Protein AF-A0A0K2YUG1-F1 (afdb_monomer)

Secondary structure (DSSP, 8-state):
-----------TTGGGS--TTHHHHHHHHHHHHH--SHHHHHHHHH--GGG-SSHHHHHHHHHHHHHHHTT---SHHHHHHHHHHTTTTSHHHHHHHHHHHHHHHHS---GGGHHHHHHHHHHHHHHHHHHHHHHHHHHHHHHS-GGGHHHHHHHHHHHHHHHHHHHHHHHHHTT-

Solvent-accessible surface area (backbone atoms only — not comparable to full-atom values): 10010 Å² total; per-residue (Å²): 140,86,88,86,83,83,72,80,81,75,69,84,73,68,85,75,64,76,62,87,58,56,66,48,52,39,38,25,52,16,3,51,37,64,38,73,66,72,62,52,58,60,48,54,74,71,60,56,52,83,42,43,88,49,69,59,57,18,53,51,48,49,55,39,49,52,25,52,76,70,71,43,76,39,32,66,71,47,43,52,51,50,32,48,76,70,62,47,52,54,62,75,71,8,47,53,41,54,46,50,53,50,51,17,68,69,64,69,37,55,38,88,43,35,58,62,33,47,52,52,40,49,52,50,31,52,54,51,50,51,54,53,44,53,53,50,51,54,50,42,73,74,71,53,58,79,91,49,48,65,62,55,51,49,51,51,50,52,54,52,49,54,52,50,53,49,53,53,50,53,60,55,64,78,78,112

pLDDT: mean 88.82, std 17.5, range [34.75, 98.5]

Structure (mmCIF, N/CA/C/O backbone):
data_AF-A0A0K2YUG1-F1
#
_entry.id   AF-A0A0K2YUG1-F1
#
loop_
_atom_site.group_PDB
_atom_site.id
_atom_site.type_symbol
_atom_site.label_atom_id
_atom_site.label_alt_id
_atom_site.label_comp_id
_atom_site.label_asym_id
_atom_site.label_entity_id
_atom_site.label_seq_id
_atom_site.pdbx_PDB_ins_code
_atom_site.Cartn_x
_atom_site.Cartn_y
_atom_site.Cartn_z
_atom_site.occupancy
_atom_site.B_iso_or_equiv
_atom_site.auth_seq_id
_atom_site.auth_comp_id
_atom_site.auth_asym_id
_atom_site.auth_atom_id
_atom_site.pdbx_PDB_model_num
ATOM 1 N N . MET A 1 1 ? 49.286 16.551 -20.977 1.00 36.06 1 MET A N 1
ATOM 2 C CA . MET A 1 1 ? 48.140 17.377 -20.547 1.00 36.06 1 MET A CA 1
ATOM 3 C C . MET A 1 1 ? 46.908 16.491 -20.552 1.00 36.06 1 MET A C 1
ATOM 5 O O . MET A 1 1 ? 46.274 16.328 -21.582 1.00 36.06 1 MET A O 1
ATOM 9 N N . THR A 1 2 ? 46.658 15.820 -19.433 1.00 34.75 2 THR A N 1
ATOM 10 C CA . THR A 1 2 ? 45.513 14.933 -19.209 1.00 34.75 2 THR A CA 1
ATOM 11 C C . THR A 1 2 ? 44.437 15.726 -18.477 1.00 34.75 2 THR A C 1
ATOM 13 O O . THR A 1 2 ? 44.670 16.206 -17.373 1.00 34.75 2 THR A O 1
ATOM 16 N N . ASN A 1 3 ? 43.283 15.897 -19.117 1.00 39.41 3 ASN A N 1
ATOM 17 C CA . ASN A 1 3 ? 42.095 16.506 -18.533 1.00 39.41 3 ASN A CA 1
ATOM 18 C C . ASN A 1 3 ? 41.027 15.414 -18.412 1.00 39.41 3 ASN A C 1
ATOM 20 O O . ASN A 1 3 ? 40.488 14.994 -19.433 1.00 39.41 3 ASN A O 1
ATOM 24 N N . SER A 1 4 ? 40.787 14.908 -17.202 1.00 42.69 4 SER A N 1
ATOM 25 C CA . SER A 1 4 ? 39.558 14.200 -16.802 1.00 42.69 4 SER A CA 1
ATOM 26 C C . SER A 1 4 ? 39.689 13.712 -15.365 1.00 42.69 4 SER A C 1
ATOM 28 O O . SER A 1 4 ? 40.349 12.713 -15.100 1.00 42.69 4 SER A O 1
ATOM 30 N N . ALA A 1 5 ? 39.035 14.420 -14.453 1.00 39.78 5 ALA A N 1
ATOM 31 C CA . ALA A 1 5 ? 38.561 13.877 -13.189 1.00 39.78 5 ALA A CA 1
ATOM 32 C C . ALA A 1 5 ? 37.441 14.799 -12.698 1.00 39.78 5 ALA A C 1
ATOM 34 O O . ALA A 1 5 ? 37.669 15.691 -11.893 1.00 39.78 5 ALA A O 1
ATOM 35 N N . ASN A 1 6 ? 36.238 14.615 -13.239 1.00 43.78 6 ASN A N 1
ATOM 36 C CA . ASN A 1 6 ? 35.025 15.032 -12.545 1.00 43.78 6 ASN A CA 1
ATOM 37 C C . ASN A 1 6 ? 34.264 13.747 -12.219 1.00 43.78 6 ASN A C 1
ATOM 39 O O . ASN A 1 6 ? 33.318 13.364 -12.905 1.00 43.78 6 ASN A O 1
ATOM 43 N N . ALA A 1 7 ? 34.801 13.007 -11.248 1.00 46.12 7 ALA A N 1
ATOM 44 C CA . ALA A 1 7 ? 34.071 11.931 -10.609 1.00 46.12 7 ALA A CA 1
ATOM 45 C C . ALA A 1 7 ? 33.065 12.599 -9.674 1.00 46.12 7 ALA A C 1
ATOM 47 O O . ALA A 1 7 ? 33.435 13.405 -8.827 1.00 46.12 7 ALA A O 1
ATOM 48 N N . HIS A 1 8 ? 31.801 12.309 -9.943 1.00 43.53 8 HIS A N 1
ATOM 49 C CA . HIS A 1 8 ? 30.621 12.740 -9.222 1.00 43.53 8 HIS A CA 1
ATOM 50 C C . HIS A 1 8 ? 30.847 12.603 -7.710 1.00 43.53 8 HIS A C 1
ATOM 52 O O . HIS A 1 8 ? 30.955 11.491 -7.196 1.00 43.53 8 HIS A O 1
ATOM 58 N N . ASP A 1 9 ? 30.973 13.742 -7.034 1.00 40.88 9 ASP A N 1
ATOM 59 C CA . ASP A 1 9 ? 30.997 13.845 -5.580 1.00 40.88 9 ASP A CA 1
ATOM 60 C C . ASP A 1 9 ? 29.592 13.469 -5.090 1.00 40.88 9 ASP A C 1
ATOM 62 O O . ASP A 1 9 ? 28.664 14.279 -5.108 1.00 40.88 9 ASP A O 1
ATOM 66 N N . VAL A 1 10 ? 29.392 12.178 -4.819 1.00 49.09 10 VAL A N 1
ATOM 67 C CA . VAL A 1 10 ? 28.190 11.681 -4.153 1.00 49.09 10 VAL A CA 1
ATOM 68 C C . VAL A 1 10 ? 28.361 12.053 -2.690 1.00 49.09 10 VAL A C 1
ATOM 70 O O . VAL A 1 10 ? 29.113 11.410 -1.961 1.00 49.09 10 VAL A O 1
ATOM 73 N N . ASP A 1 11 ? 27.708 13.144 -2.308 1.00 38.91 11 ASP A N 1
ATOM 74 C CA . ASP A 1 11 ? 27.635 13.623 -0.935 1.00 38.91 11 ASP A CA 1
ATOM 75 C C . ASP A 1 11 ? 27.146 12.490 -0.005 1.00 38.91 11 ASP A C 1
ATOM 77 O O . ASP A 1 11 ? 26.019 12.013 -0.158 1.00 38.91 11 ASP A O 1
ATOM 81 N N . PRO A 1 12 ? 27.963 12.034 0.962 1.00 41.84 12 PRO A N 1
ATOM 82 C CA . PRO A 1 12 ? 27.616 10.932 1.854 1.00 41.84 12 PRO A CA 1
ATOM 83 C C . PRO A 1 12 ? 26.648 11.350 2.975 1.00 41.84 12 PRO A C 1
ATOM 85 O O . PRO A 1 12 ? 26.422 10.577 3.904 1.00 41.84 12 PRO A O 1
ATOM 88 N N . THR A 1 13 ? 26.084 12.563 2.935 1.00 40.94 13 THR A N 1
ATOM 89 C CA . THR A 1 13 ? 25.130 13.042 3.949 1.00 40.94 13 THR A CA 1
ATOM 90 C C . THR A 1 13 ? 23.659 12.755 3.631 1.00 40.94 13 THR A C 1
ATOM 92 O O . THR A 1 13 ? 22.806 13.011 4.476 1.00 40.94 13 THR A O 1
ATOM 95 N N . THR A 1 14 ? 23.335 12.153 2.479 1.00 43.53 14 THR A N 1
ATOM 96 C CA . THR A 1 14 ? 21.932 11.864 2.099 1.00 43.53 14 THR A CA 1
ATOM 97 C C . THR A 1 14 ? 21.298 10.691 2.873 1.00 43.53 14 THR A C 1
ATOM 99 O O . THR A 1 14 ? 20.086 10.516 2.829 1.00 43.53 14 THR A O 1
ATOM 102 N N . ASP A 1 15 ? 22.075 9.919 3.638 1.00 39.09 15 ASP A N 1
ATOM 103 C CA . ASP A 1 15 ? 21.590 8.715 4.339 1.00 39.09 15 ASP A CA 1
ATOM 104 C C . ASP A 1 15 ? 20.970 8.984 5.732 1.00 39.09 15 ASP A C 1
ATOM 106 O O . ASP A 1 15 ? 20.648 8.039 6.456 1.00 39.09 15 ASP A O 1
ATOM 110 N N . LEU A 1 16 ? 20.796 10.251 6.138 1.00 39.81 16 LEU A N 1
ATOM 111 C CA . LEU A 1 16 ? 20.238 10.627 7.452 1.00 39.81 16 LEU A CA 1
ATOM 112 C C . LEU A 1 16 ? 18.871 11.324 7.416 1.00 39.81 16 LEU A C 1
ATOM 114 O O . LEU A 1 16 ? 18.298 11.562 8.480 1.00 39.81 16 LEU A O 1
ATOM 118 N N . ASP A 1 17 ? 18.310 11.567 6.234 1.00 44.38 17 ASP A N 1
ATOM 119 C CA . ASP A 1 17 ? 16.949 12.076 6.095 1.00 44.38 17 ASP A CA 1
ATOM 120 C C . ASP A 1 17 ? 16.051 10.916 5.655 1.00 44.38 17 ASP A C 1
ATOM 122 O O . ASP A 1 17 ? 16.138 10.446 4.521 1.00 44.38 17 ASP A O 1
ATOM 126 N N . GLY A 1 18 ? 15.211 10.406 6.563 1.00 52.09 18 GLY A N 1
ATOM 127 C CA . GLY A 1 18 ? 14.190 9.414 6.210 1.00 52.09 18 GLY A CA 1
ATOM 128 C C . GLY A 1 18 ? 13.394 9.865 4.981 1.00 52.09 18 GLY A C 1
ATOM 129 O O . GLY A 1 18 ? 13.207 11.067 4.768 1.00 52.09 18 GLY A O 1
ATOM 130 N N . ASP A 1 19 ? 12.945 8.915 4.151 1.00 67.25 19 ASP A N 1
ATOM 131 C CA . ASP A 1 19 ? 12.188 9.254 2.942 1.00 67.25 19 ASP A CA 1
ATOM 132 C C . ASP A 1 19 ? 11.014 10.173 3.330 1.00 67.25 19 ASP A C 1
ATOM 134 O O . ASP A 1 19 ? 10.305 9.885 4.301 1.00 67.25 19 ASP A O 1
ATOM 138 N N . PRO A 1 20 ? 10.777 11.285 2.608 1.00 67.25 20 PRO A N 1
ATOM 139 C CA . PRO A 1 20 ? 9.745 12.255 2.972 1.00 67.25 20 PRO A CA 1
ATOM 140 C C . PRO A 1 20 ? 8.323 11.659 3.007 1.00 67.25 20 PRO A C 1
ATOM 142 O O . PRO A 1 20 ? 7.392 12.338 3.448 1.00 67.25 20 PRO A O 1
ATOM 145 N N . SER A 1 21 ? 8.131 10.414 2.549 1.00 73.75 21 SER A N 1
ATOM 146 C CA . SER A 1 21 ? 6.893 9.647 2.695 1.00 73.75 21 SER A CA 1
ATOM 147 C C . SER A 1 21 ? 6.705 8.960 4.053 1.00 73.75 21 SER A C 1
ATOM 149 O O . SER A 1 21 ? 5.572 8.739 4.477 1.00 73.75 21 SER A O 1
ATOM 151 N N . GLU A 1 22 ? 7.766 8.667 4.800 1.00 76.81 22 GLU A N 1
ATOM 152 C CA . GLU A 1 22 ? 7.651 7.953 6.077 1.00 76.81 22 GLU A CA 1
ATOM 153 C C . GLU A 1 22 ? 6.785 8.703 7.113 1.00 76.81 22 GLU A C 1
ATOM 155 O O . GLU A 1 22 ? 5.933 8.072 7.752 1.00 76.81 22 GLU A O 1
ATOM 160 N N . PRO A 1 23 ? 6.863 10.048 7.230 1.00 88.62 23 PRO A N 1
ATOM 161 C CA . PRO A 1 23 ? 5.934 10.797 8.066 1.00 88.62 23 PRO A CA 1
ATOM 162 C C . PRO A 1 23 ? 4.467 10.628 7.648 1.00 88.62 23 PRO A C 1
ATOM 164 O O . PRO A 1 23 ? 3.610 10.517 8.522 1.00 88.62 23 PRO A O 1
ATOM 167 N N . ILE A 1 24 ? 4.145 10.585 6.345 1.00 95.00 24 ILE A N 1
ATOM 168 C CA . ILE A 1 24 ? 2.744 10.452 5.908 1.00 95.00 24 ILE A CA 1
ATOM 169 C C . ILE A 1 24 ? 2.200 9.047 6.166 1.00 95.00 24 ILE A C 1
ATOM 171 O O . ILE A 1 24 ? 1.040 8.914 6.543 1.00 95.00 24 ILE A O 1
ATOM 175 N N . GLU A 1 25 ? 3.027 8.009 6.031 1.00 97.19 25 GLU A N 1
ATOM 176 C CA . GLU A 1 25 ? 2.630 6.628 6.320 1.00 97.19 25 GLU A CA 1
ATOM 177 C C . GLU A 1 25 ? 2.238 6.455 7.778 1.00 97.19 25 GLU A C 1
ATOM 179 O O . GLU A 1 25 ? 1.187 5.891 8.080 1.00 97.19 25 GLU A O 1
ATOM 184 N N . ILE A 1 26 ? 3.059 6.986 8.684 1.00 97.56 26 ILE A N 1
ATOM 185 C CA . ILE A 1 26 ? 2.778 6.940 10.115 1.00 97.56 26 ILE A CA 1
ATOM 186 C C . ILE A 1 26 ? 1.517 7.739 10.446 1.00 97.56 26 ILE A C 1
ATOM 188 O O . ILE A 1 26 ? 0.696 7.253 11.222 1.00 97.56 26 ILE A O 1
ATOM 192 N N . GLN A 1 27 ? 1.311 8.917 9.844 1.00 97.75 27 GLN A N 1
ATOM 193 C CA . GLN A 1 27 ? 0.088 9.692 10.078 1.00 97.75 27 GLN A CA 1
ATOM 194 C C . GLN A 1 27 ? -1.160 9.001 9.514 1.00 97.75 27 GLN A C 1
ATOM 196 O O . GLN A 1 27 ? -2.206 8.982 10.164 1.00 97.75 27 GLN A O 1
ATOM 201 N N . PHE A 1 28 ? -1.052 8.352 8.354 1.00 98.12 28 PHE A N 1
ATOM 202 C CA . PHE A 1 28 ? -2.127 7.539 7.798 1.00 98.12 28 PHE A CA 1
ATOM 203 C C . PHE A 1 28 ? -2.469 6.359 8.716 1.00 98.12 28 PHE A C 1
ATOM 205 O O . PHE A 1 28 ? -3.623 6.213 9.121 1.00 98.12 28 PHE A O 1
ATOM 212 N N . LEU A 1 29 ? -1.470 5.566 9.114 1.00 98.25 29 LEU A N 1
ATOM 213 C CA . LEU A 1 29 ? -1.642 4.444 10.041 1.00 98.25 29 LEU A CA 1
ATOM 214 C C . LEU A 1 29 ? -2.228 4.905 11.377 1.00 98.25 29 LEU A C 1
ATOM 216 O O . LEU A 1 29 ? -3.151 4.278 11.887 1.00 98.25 29 LEU A O 1
ATOM 220 N N . SER A 1 30 ? -1.741 6.023 11.913 1.00 98.31 30 SER A N 1
ATOM 221 C CA . SER A 1 30 ? -2.263 6.630 13.134 1.00 98.31 30 SER A CA 1
ATOM 222 C C . SER A 1 30 ? -3.742 6.982 12.984 1.00 98.31 30 SER A C 1
ATOM 224 O O . SER A 1 30 ? -4.554 6.517 13.781 1.00 98.31 30 SER A O 1
ATOM 226 N N . SER A 1 31 ? -4.123 7.692 11.915 1.00 97.94 31 SER A N 1
ATOM 227 C CA . SER A 1 31 ? -5.526 8.050 11.671 1.00 97.94 31 SER A CA 1
ATOM 228 C C . SER A 1 31 ? -6.417 6.810 11.545 1.00 97.94 31 SER A C 1
ATOM 230 O O . SER A 1 31 ? -7.499 6.781 12.127 1.00 97.94 31 SER A O 1
ATOM 232 N N . LEU A 1 32 ? -5.941 5.747 10.882 1.00 97.31 32 LEU A N 1
ATOM 233 C CA . LEU A 1 32 ? -6.672 4.489 10.717 1.00 97.31 32 LEU A CA 1
ATOM 234 C C . LEU A 1 32 ? -6.986 3.794 12.044 1.00 97.31 32 LEU A C 1
ATOM 236 O O . LEU A 1 32 ? -8.081 3.262 12.194 1.00 97.31 32 LEU A O 1
ATOM 240 N N . LEU A 1 33 ? -6.065 3.797 13.013 1.00 98.00 33 LEU A N 1
ATOM 241 C CA . LEU A 1 33 ? -6.285 3.132 14.308 1.00 98.00 33 LEU A CA 1
ATOM 242 C C . LEU A 1 33 ? -7.502 3.711 15.055 1.00 98.00 33 LEU A C 1
ATOM 244 O O . LEU A 1 33 ? -8.202 2.996 15.788 1.00 98.00 33 LEU A O 1
ATOM 248 N N . PHE A 1 34 ? -7.781 4.999 14.849 1.00 96.50 34 PHE A N 1
ATOM 249 C CA . PHE A 1 34 ? -8.821 5.735 15.565 1.00 96.50 34 PHE A CA 1
ATOM 250 C C . PHE A 1 34 ? -10.068 6.017 14.722 1.00 96.50 34 PHE A C 1
ATOM 252 O O . PHE A 1 34 ? -11.160 6.098 15.284 1.00 96.50 34 PHE A O 1
ATOM 259 N N . ALA A 1 35 ? -9.941 6.094 13.396 1.00 96.00 35 ALA A N 1
ATOM 260 C CA . ALA A 1 35 ? -11.044 6.375 12.486 1.00 96.00 35 ALA A CA 1
ATOM 261 C C . ALA A 1 35 ? -12.151 5.319 12.555 1.00 96.00 35 ALA A C 1
ATOM 263 O O . ALA A 1 35 ? -11.922 4.129 12.787 1.00 96.00 35 ALA A O 1
ATOM 264 N N . ARG A 1 36 ? -13.397 5.755 12.355 1.00 93.06 36 ARG A N 1
ATOM 265 C CA . ARG A 1 36 ? -14.587 4.895 12.390 1.00 93.06 36 ARG A CA 1
ATOM 266 C C . ARG A 1 36 ? -15.535 5.245 11.249 1.00 93.06 36 ARG A C 1
ATOM 268 O O . ARG A 1 36 ? -15.502 6.337 10.692 1.00 93.06 36 ARG A O 1
ATOM 275 N N . GLY A 1 37 ? -16.430 4.311 10.941 1.00 91.06 37 GLY A N 1
ATOM 276 C CA . GLY A 1 37 ? -17.478 4.506 9.944 1.00 91.06 37 GLY A CA 1
ATOM 277 C C . GLY A 1 37 ? -17.089 4.062 8.529 1.00 91.06 37 GLY A C 1
ATOM 278 O O . GLY A 1 37 ? -16.020 3.491 8.313 1.00 91.06 37 GLY A O 1
ATOM 279 N N . PRO A 1 38 ? -17.986 4.279 7.550 1.00 89.62 38 PRO A N 1
ATOM 280 C CA . PRO A 1 38 ? -17.844 3.739 6.197 1.00 89.62 38 PRO A CA 1
ATOM 281 C C . PRO A 1 38 ? -16.666 4.339 5.423 1.00 89.62 38 PRO A C 1
ATOM 283 O O . PRO A 1 38 ? -16.153 3.682 4.521 1.00 89.62 38 PRO A O 1
ATOM 286 N N . VAL A 1 39 ? -16.230 5.546 5.796 1.00 90.06 39 VAL A N 1
ATOM 287 C CA . VAL A 1 39 ? -15.063 6.221 5.218 1.00 90.06 39 VAL A CA 1
ATOM 288 C C . VAL A 1 39 ? -13.809 5.356 5.291 1.00 90.06 39 VAL A C 1
ATOM 290 O O . VAL A 1 39 ? -13.168 5.147 4.271 1.00 90.06 39 VAL A O 1
ATOM 293 N N . VAL A 1 40 ? -13.537 4.740 6.445 1.00 94.50 40 VAL A N 1
ATOM 294 C CA . VAL A 1 40 ? -12.343 3.910 6.662 1.00 94.50 40 VAL A CA 1
ATOM 295 C C . VAL A 1 40 ? -12.248 2.801 5.625 1.00 94.50 40 VAL A C 1
ATOM 297 O O . VAL A 1 40 ? -11.219 2.641 4.975 1.00 94.50 40 VAL A O 1
ATOM 300 N N . ARG A 1 41 ? -13.343 2.054 5.441 1.00 94.06 41 ARG A N 1
ATOM 301 C CA . ARG A 1 41 ? -13.383 0.947 4.487 1.00 94.06 41 ARG A CA 1
ATOM 302 C C . ARG A 1 41 ? -13.185 1.444 3.054 1.00 94.06 41 ARG A C 1
ATOM 304 O O . ARG A 1 41 ? -12.365 0.877 2.345 1.00 94.06 41 ARG A O 1
ATOM 311 N N . ARG A 1 42 ? -13.877 2.518 2.659 1.00 91.62 42 ARG A N 1
ATOM 312 C CA . ARG A 1 42 ? -13.728 3.102 1.315 1.00 91.62 42 ARG A CA 1
ATOM 313 C C . ARG A 1 42 ? -12.298 3.558 1.048 1.00 91.62 42 ARG A C 1
ATOM 315 O O . ARG A 1 42 ? -11.774 3.282 -0.022 1.00 91.62 42 ARG A O 1
ATOM 322 N N . THR A 1 43 ? -11.650 4.209 2.016 1.00 94.12 43 THR A N 1
ATOM 323 C CA . THR A 1 43 ? -10.255 4.633 1.873 1.00 94.12 43 THR A CA 1
ATOM 324 C C . THR A 1 43 ? -9.346 3.418 1.688 1.00 94.12 43 THR A C 1
ATOM 326 O O . THR A 1 43 ? -8.636 3.348 0.692 1.00 94.12 43 THR A O 1
ATOM 329 N N . VAL A 1 44 ? -9.387 2.423 2.584 1.00 95.38 44 VAL A N 1
ATOM 330 C CA . VAL A 1 44 ? -8.449 1.284 2.511 1.00 95.38 44 VAL A CA 1
ATOM 331 C C . VAL A 1 44 ? -8.678 0.358 1.312 1.00 95.38 44 VAL A C 1
ATOM 333 O O . VAL A 1 44 ? -7.740 -0.322 0.909 1.00 95.38 44 VAL A O 1
ATOM 336 N N . GLU A 1 45 ? -9.878 0.332 0.722 1.00 93.81 45 GLU A N 1
ATOM 337 C CA . GLU A 1 45 ? -10.186 -0.446 -0.492 1.00 93.81 45 GLU A CA 1
ATOM 338 C C . GLU A 1 45 ? -9.377 0.007 -1.719 1.00 93.81 45 GLU A C 1
ATOM 340 O O . GLU A 1 45 ? -9.163 -0.777 -2.645 1.00 93.81 45 GLU A O 1
ATOM 345 N N . HIS A 1 46 ? -8.898 1.251 -1.727 1.00 93.12 46 HIS A N 1
ATOM 346 C CA . HIS A 1 46 ? -8.094 1.799 -2.817 1.00 93.12 46 HIS A CA 1
ATOM 347 C C . HIS A 1 46 ? -6.580 1.658 -2.612 1.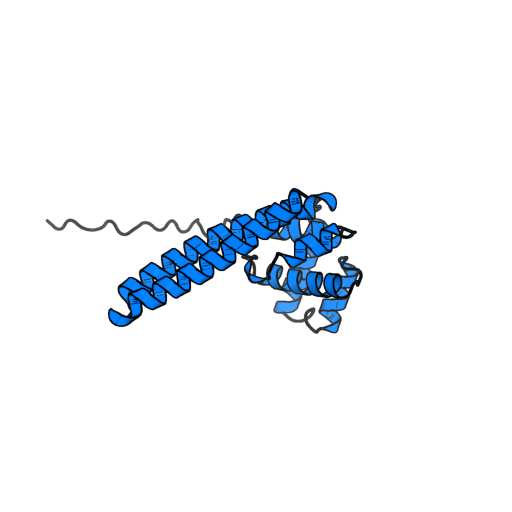00 93.12 46 HIS A C 1
ATOM 349 O O . HIS A 1 46 ? -5.835 1.800 -3.585 1.00 93.12 46 HIS A O 1
ATOM 355 N N . LEU A 1 47 ? -6.127 1.387 -1.383 1.00 95.12 47 LEU A N 1
ATOM 356 C CA . LEU A 1 47 ? -4.709 1.277 -1.048 1.00 95.12 47 LEU A CA 1
ATOM 357 C C . LEU A 1 47 ? -4.226 -0.175 -1.039 1.00 95.12 47 LEU A C 1
ATOM 359 O O . LEU A 1 47 ? -4.903 -1.098 -0.574 1.00 95.12 47 LEU A O 1
ATOM 363 N N . VAL A 1 48 ? -2.995 -0.364 -1.504 1.00 95.31 48 VAL A N 1
ATOM 364 C CA . VAL A 1 48 ? -2.283 -1.645 -1.453 1.00 95.31 48 VAL A CA 1
ATOM 365 C C . VAL A 1 48 ? -0.997 -1.509 -0.631 1.00 95.31 48 VAL A C 1
ATOM 367 O O . VAL A 1 48 ? -0.485 -0.400 -0.484 1.00 95.31 48 VAL A O 1
ATOM 370 N N . PRO A 1 49 ? -0.444 -2.604 -0.081 1.00 96.81 49 PRO A N 1
ATOM 371 C CA . PRO A 1 49 ? 0.783 -2.541 0.713 1.00 96.81 49 PRO A CA 1
ATOM 372 C C . PRO A 1 49 ? 1.967 -1.926 -0.048 1.00 96.81 49 PRO A C 1
ATOM 374 O O . PRO A 1 49 ? 2.785 -1.242 0.553 1.00 96.81 49 PRO A O 1
ATOM 377 N N . GLU A 1 50 ? 2.028 -2.092 -1.369 1.00 94.94 50 GLU A N 1
ATOM 378 C CA . GLU A 1 50 ? 3.062 -1.520 -2.241 1.00 94.94 50 GLU A CA 1
ATOM 379 C C . GLU A 1 50 ? 3.005 0.019 -2.338 1.00 94.94 50 GLU A C 1
ATOM 381 O O . GLU A 1 50 ? 3.935 0.649 -2.848 1.00 94.94 50 GLU A O 1
ATOM 386 N N . ASP A 1 51 ? 1.933 0.645 -1.839 1.00 95.50 51 ASP A N 1
ATOM 387 C CA . ASP A 1 51 ? 1.840 2.103 -1.732 1.00 95.50 51 ASP A CA 1
ATOM 388 C C . ASP A 1 51 ? 2.698 2.661 -0.590 1.00 95.50 51 ASP A C 1
ATOM 390 O O . ASP A 1 51 ? 3.008 3.856 -0.582 1.00 95.50 51 ASP A O 1
ATOM 394 N N . PHE A 1 52 ? 3.150 1.807 0.326 1.00 96.81 52 PHE A N 1
ATOM 395 C CA . PHE A 1 52 ? 4.096 2.157 1.377 1.00 96.81 52 PHE A CA 1
ATOM 396 C C . PHE A 1 52 ? 5.535 1.981 0.874 1.00 96.81 52 PHE A C 1
ATOM 398 O O . PHE A 1 52 ? 5.891 0.986 0.246 1.00 96.81 52 PHE A O 1
ATOM 405 N N . TYR A 1 53 ? 6.370 2.969 1.154 1.00 94.38 53 TYR A N 1
ATOM 406 C CA . TYR A 1 53 ? 7.817 2.920 1.069 1.00 94.38 53 TYR A CA 1
ATOM 407 C C . TYR A 1 53 ? 8.414 2.028 2.165 1.00 94.38 53 TYR A C 1
ATOM 409 O O . TYR A 1 53 ? 9.277 1.203 1.865 1.00 94.38 53 TYR A O 1
ATOM 417 N N . SER A 1 54 ? 7.948 2.139 3.418 1.00 95.19 54 SER A N 1
ATOM 418 C CA . SER A 1 54 ? 8.447 1.297 4.514 1.00 95.19 54 SER A CA 1
ATOM 419 C C . SER A 1 54 ? 7.789 -0.089 4.500 1.00 95.19 54 SER A C 1
ATOM 421 O O . SER A 1 54 ? 6.574 -0.196 4.705 1.00 95.19 54 SER A O 1
ATOM 423 N N . PRO A 1 55 ? 8.561 -1.189 4.364 1.00 95.19 55 PRO A N 1
ATOM 424 C CA . PRO A 1 55 ? 7.999 -2.542 4.388 1.00 95.19 55 PRO A CA 1
ATOM 425 C C . PRO A 1 55 ? 7.314 -2.889 5.716 1.00 95.19 55 PRO A C 1
ATOM 427 O O . PRO A 1 55 ? 6.352 -3.652 5.742 1.00 95.19 55 PRO A O 1
ATOM 430 N N . VAL A 1 56 ? 7.793 -2.318 6.827 1.00 96.31 56 VAL A N 1
ATOM 431 C CA . VAL A 1 56 ? 7.200 -2.538 8.156 1.00 96.31 56 VAL A CA 1
ATOM 432 C C . VAL A 1 56 ? 5.834 -1.853 8.246 1.00 96.31 56 VAL A C 1
ATOM 434 O O . VAL A 1 56 ? 4.882 -2.451 8.748 1.00 96.31 56 VAL A O 1
ATOM 437 N N . ASN A 1 57 ? 5.704 -0.639 7.702 1.00 97.25 57 ASN A N 1
ATOM 438 C CA . ASN A 1 57 ? 4.425 0.070 7.647 1.00 97.25 57 ASN A CA 1
ATOM 439 C C . ASN A 1 57 ? 3.444 -0.614 6.683 1.00 97.25 57 ASN A C 1
ATOM 441 O O . ASN A 1 57 ? 2.265 -0.733 7.009 1.00 97.25 57 ASN A O 1
ATOM 445 N N . ALA A 1 58 ? 3.930 -1.138 5.551 1.00 97.88 58 ALA A N 1
ATOM 446 C CA . ALA A 1 58 ? 3.140 -1.931 4.606 1.00 97.88 58 ALA A CA 1
ATOM 447 C C . ALA A 1 58 ? 2.528 -3.182 5.264 1.00 97.88 58 ALA A C 1
ATOM 449 O O . ALA A 1 58 ? 1.349 -3.510 5.081 1.00 97.88 58 ALA A O 1
ATOM 450 N N . GLU A 1 59 ? 3.328 -3.894 6.058 1.00 97.62 59 GLU A N 1
ATOM 451 C CA . GLU A 1 59 ? 2.872 -5.081 6.774 1.00 97.62 59 GLU A CA 1
ATOM 452 C C . GLU A 1 59 ? 1.894 -4.721 7.902 1.00 97.62 59 GLU A C 1
ATOM 454 O O . GLU A 1 59 ? 0.862 -5.382 8.049 1.00 97.62 59 GLU A O 1
ATOM 459 N N . LEU A 1 60 ? 2.148 -3.639 8.641 1.00 98.12 60 LEU A N 1
ATOM 460 C CA . LEU A 1 60 ? 1.212 -3.129 9.642 1.00 98.12 60 LEU A CA 1
ATOM 461 C C . LEU A 1 60 ? -0.132 -2.722 9.012 1.00 98.12 60 LEU A C 1
ATOM 463 O O . LEU A 1 60 ? -1.191 -3.117 9.507 1.00 98.12 60 LEU A O 1
ATOM 467 N N . PHE A 1 61 ? -0.099 -2.003 7.886 1.00 98.50 61 PHE A N 1
ATOM 468 C CA . PHE A 1 61 ? -1.285 -1.657 7.104 1.00 98.50 61 PHE A CA 1
ATOM 469 C C . PHE A 1 61 ? -2.072 -2.898 6.686 1.00 98.50 61 PHE A C 1
ATOM 471 O O . PHE A 1 61 ? -3.293 -2.915 6.814 1.00 98.50 61 PHE A O 1
ATOM 478 N N . THR A 1 62 ? -1.385 -3.950 6.237 1.00 98.25 62 THR A N 1
ATOM 479 C CA . THR A 1 62 ? -2.030 -5.206 5.829 1.00 98.25 62 THR A CA 1
ATOM 480 C C . THR A 1 62 ? -2.863 -5.794 6.968 1.00 98.25 62 THR A C 1
ATOM 482 O O . THR A 1 62 ? -4.027 -6.128 6.763 1.00 98.25 62 THR A O 1
ATOM 485 N N . VAL A 1 63 ? -2.319 -5.843 8.188 1.00 98.06 63 VAL A N 1
ATOM 486 C CA . VAL A 1 63 ? -3.048 -6.361 9.360 1.00 98.06 63 VAL A CA 1
ATOM 487 C C . VAL A 1 63 ? -4.254 -5.486 9.710 1.00 98.06 63 VAL A C 1
ATOM 489 O O . VAL A 1 63 ? -5.336 -6.011 9.978 1.00 98.06 63 VAL A O 1
ATOM 492 N N . ILE A 1 64 ? -4.095 -4.159 9.683 1.00 98.06 64 ILE A N 1
ATOM 493 C CA . ILE A 1 64 ? -5.191 -3.211 9.941 1.00 98.06 64 ILE A CA 1
ATOM 494 C C . ILE A 1 64 ? -6.301 -3.375 8.893 1.00 98.06 64 ILE A C 1
ATOM 496 O O . ILE A 1 64 ? -7.479 -3.477 9.243 1.00 98.06 64 ILE A O 1
ATOM 500 N N . ARG A 1 65 ? -5.933 -3.455 7.612 1.00 97.75 65 ARG A N 1
ATOM 501 C CA . ARG A 1 65 ? -6.859 -3.647 6.491 1.00 97.75 65 ARG A CA 1
ATOM 502 C C . ARG A 1 65 ? -7.634 -4.955 6.617 1.00 97.75 65 ARG A C 1
ATOM 504 O O . ARG A 1 65 ? -8.843 -4.952 6.401 1.00 97.75 65 ARG A O 1
ATOM 511 N N . ASP A 1 66 ? -6.979 -6.046 7.003 1.00 97.00 66 ASP A N 1
ATOM 512 C CA . ASP A 1 66 ? -7.637 -7.344 7.182 1.00 97.00 66 ASP A CA 1
ATOM 513 C C . ASP A 1 66 ? -8.674 -7.302 8.320 1.00 97.00 66 ASP A C 1
ATOM 515 O O . ASP A 1 66 ? -9.767 -7.858 8.189 1.00 97.00 66 ASP A O 1
ATOM 519 N N . LEU A 1 67 ? -8.382 -6.586 9.416 1.00 97.62 67 LEU A N 1
ATOM 520 C CA . LEU A 1 67 ? -9.351 -6.354 10.494 1.00 97.62 67 LEU A CA 1
ATOM 521 C C . LEU A 1 67 ? -10.553 -5.532 10.011 1.00 97.62 67 LEU A C 1
ATOM 523 O O . LEU A 1 67 ? -11.695 -5.905 10.291 1.00 97.62 67 LEU A O 1
ATOM 527 N N . ILE A 1 68 ? -10.313 -4.459 9.249 1.00 96.88 68 ILE A N 1
ATOM 528 C CA . ILE A 1 68 ? -11.370 -3.622 8.658 1.00 96.88 68 ILE A CA 1
ATOM 529 C C . ILE A 1 68 ? -12.251 -4.446 7.709 1.00 96.88 68 ILE A C 1
ATOM 531 O O . ILE A 1 68 ? -13.479 -4.377 7.797 1.00 96.88 68 ILE A O 1
ATOM 535 N N . ALA A 1 69 ? -11.646 -5.256 6.836 1.00 95.44 69 ALA A N 1
ATOM 536 C CA . ALA A 1 69 ? -12.359 -6.123 5.900 1.00 95.44 69 ALA A CA 1
ATOM 537 C C . ALA A 1 69 ? -13.222 -7.169 6.626 1.00 95.44 69 ALA A C 1
ATOM 539 O O . ALA A 1 69 ? -14.342 -7.452 6.204 1.00 95.44 69 ALA A O 1
ATOM 540 N N . ALA A 1 70 ? -12.739 -7.690 7.757 1.00 95.62 70 ALA A N 1
ATOM 541 C CA . ALA A 1 70 ? -13.485 -8.604 8.617 1.00 95.62 70 ALA A CA 1
ATOM 542 C C . ALA A 1 70 ? -14.577 -7.918 9.464 1.00 95.62 70 ALA A C 1
ATOM 544 O O . ALA A 1 70 ? -15.283 -8.597 10.208 1.00 95.62 70 ALA A O 1
ATOM 545 N N . GLY A 1 71 ? -14.701 -6.586 9.416 1.00 95.12 71 GLY A N 1
ATOM 546 C CA . GLY A 1 71 ? -15.599 -5.828 10.293 1.00 95.12 71 GLY A CA 1
ATOM 547 C C . GLY A 1 71 ? -15.192 -5.867 11.772 1.00 95.12 71 GLY A C 1
ATOM 548 O O . GLY A 1 71 ? -16.014 -5.585 12.643 1.00 95.12 71 GLY A O 1
ATOM 549 N N . SER A 1 72 ? -13.943 -6.233 12.065 1.00 95.75 72 SER A N 1
ATOM 550 C CA . SER A 1 72 ? -13.400 -6.267 13.423 1.00 95.75 72 SER A CA 1
ATOM 551 C C . SER A 1 72 ? -12.967 -4.866 13.876 1.00 95.75 72 SER A C 1
ATOM 553 O O . SER A 1 72 ? -12.621 -4.019 13.043 1.00 95.75 72 SER A O 1
ATOM 555 N N . PRO A 1 73 ? -12.925 -4.589 15.193 1.00 96.62 73 PRO A N 1
ATOM 556 C CA . PRO A 1 73 ? -12.244 -3.398 15.677 1.00 96.62 73 PRO A CA 1
ATOM 557 C C . PRO A 1 73 ? -10.756 -3.462 15.296 1.00 96.62 73 PRO A C 1
ATOM 559 O O . PRO A 1 73 ? -10.138 -4.525 15.310 1.00 96.62 73 PRO A O 1
ATOM 562 N N . HIS A 1 74 ? -10.208 -2.313 14.916 1.00 97.12 74 HIS A N 1
ATOM 563 C CA . HIS A 1 74 ? -8.871 -2.148 14.332 1.00 97.12 74 HIS A CA 1
ATOM 564 C C . HIS A 1 74 ? -8.072 -1.069 15.079 1.00 97.12 74 HIS A C 1
ATOM 566 O O . HIS A 1 74 ? -7.181 -0.437 14.522 1.00 97.12 74 HIS A O 1
ATOM 572 N N . ASP A 1 75 ? -8.407 -0.851 16.353 1.00 97.69 75 ASP A N 1
ATOM 573 C CA . ASP A 1 75 ? -7.586 -0.061 17.268 1.00 97.69 75 ASP A CA 1
ATOM 574 C C . ASP A 1 75 ? -6.283 -0.784 17.638 1.00 97.69 75 ASP A C 1
ATOM 576 O O . ASP A 1 75 ? -6.103 -1.977 17.387 1.00 97.69 75 ASP A O 1
ATOM 580 N N . SER A 1 76 ? -5.358 -0.043 18.251 1.00 97.56 76 SER A N 1
ATOM 581 C CA . SER A 1 76 ? -4.021 -0.540 18.586 1.00 97.56 76 SER A CA 1
ATOM 582 C C . SER A 1 76 ? -4.026 -1.851 19.399 1.00 97.56 76 SER A C 1
ATOM 584 O O . SER A 1 76 ? -3.347 -2.797 18.985 1.00 97.56 76 SER A O 1
ATOM 586 N N . PRO A 1 77 ? -4.839 -2.006 20.470 1.00 98.06 77 PRO A N 1
ATOM 587 C CA . PRO A 1 77 ? -4.969 -3.288 21.163 1.00 98.06 77 PRO A CA 1
ATOM 588 C C . PRO A 1 77 ? -5.413 -4.446 20.261 1.00 98.06 77 PRO A C 1
ATOM 590 O O . PRO A 1 77 ? -4.868 -5.548 20.369 1.00 98.06 77 PRO A O 1
ATOM 593 N N . MET A 1 78 ? -6.384 -4.229 19.366 1.00 98.44 78 MET A N 1
ATOM 594 C CA . MET A 1 78 ? -6.845 -5.288 18.463 1.00 98.44 78 MET A CA 1
ATOM 595 C C . MET A 1 78 ? -5.820 -5.639 17.388 1.00 98.44 78 MET A C 1
ATOM 597 O O . MET A 1 78 ? -5.656 -6.820 17.072 1.00 98.44 78 MET A O 1
ATOM 601 N N . VAL A 1 79 ? -5.080 -4.655 16.878 1.00 98.31 79 VAL A N 1
ATOM 602 C CA . VAL A 1 79 ? -3.978 -4.893 15.937 1.00 98.31 79 VAL A CA 1
ATOM 603 C C . VAL A 1 79 ? -2.865 -5.699 16.607 1.00 98.31 79 VAL A C 1
ATOM 605 O O . VAL A 1 79 ? -2.419 -6.702 16.050 1.00 98.31 79 VAL A O 1
ATOM 608 N N . LEU A 1 80 ? -2.468 -5.349 17.835 1.00 98.19 80 LEU A N 1
ATOM 609 C CA . LEU A 1 80 ? -1.471 -6.110 18.594 1.00 98.19 80 LEU A CA 1
ATOM 610 C C . LEU A 1 80 ? -1.929 -7.552 18.866 1.00 98.19 80 LEU A C 1
ATOM 612 O O . LEU A 1 80 ? -1.151 -8.500 18.725 1.00 98.19 80 LEU A O 1
ATOM 616 N N . ASN A 1 81 ? -3.201 -7.737 19.225 1.00 98.19 81 ASN A N 1
ATOM 617 C CA . ASN A 1 81 ? -3.786 -9.064 19.400 1.00 98.19 81 ASN A CA 1
ATOM 618 C C . ASN A 1 81 ? -3.756 -9.874 18.090 1.00 98.19 81 ASN A C 1
ATOM 620 O O . ASN A 1 81 ? -3.397 -11.053 18.099 1.00 98.19 81 ASN A O 1
ATOM 624 N N . ALA A 1 82 ? -4.076 -9.250 16.953 1.00 97.94 82 ALA A N 1
ATOM 625 C CA . ALA A 1 82 ? -3.995 -9.889 15.643 1.00 97.94 82 ALA A CA 1
ATOM 626 C C . ALA A 1 82 ? -2.556 -10.309 15.300 1.00 97.94 82 ALA A C 1
ATOM 628 O O . ALA A 1 82 ? -2.335 -11.470 14.953 1.00 97.94 82 ALA A O 1
ATOM 629 N N . LEU A 1 83 ? -1.575 -9.419 15.488 1.00 97.25 83 LEU A N 1
ATOM 630 C CA . LEU A 1 83 ? -0.150 -9.722 15.303 1.00 97.25 83 LEU A CA 1
ATOM 631 C C . LEU A 1 83 ? 0.294 -10.902 16.174 1.00 97.25 83 LEU A C 1
ATOM 633 O O . LEU A 1 83 ? 0.964 -11.818 15.697 1.00 97.25 83 LEU A O 1
ATOM 637 N N . THR A 1 84 ? -0.125 -10.919 17.440 1.00 96.94 84 THR A N 1
ATOM 638 C CA . THR A 1 84 ? 0.207 -11.991 18.387 1.00 96.94 84 THR A CA 1
ATOM 639 C C . THR A 1 84 ? -0.367 -13.329 17.931 1.00 96.94 84 THR A C 1
ATOM 641 O O . THR A 1 84 ? 0.359 -14.320 17.855 1.00 96.94 84 THR A O 1
ATOM 644 N N . ARG A 1 85 ? -1.650 -13.360 17.549 1.00 96.25 85 ARG A N 1
ATOM 645 C CA . ARG A 1 85 ? -2.322 -14.572 17.052 1.00 96.25 85 ARG A CA 1
ATOM 646 C C . ARG A 1 85 ? -1.731 -15.104 15.748 1.00 96.25 85 ARG A C 1
ATOM 648 O O . ARG A 1 85 ? -1.769 -16.308 15.523 1.00 96.25 85 ARG A O 1
ATOM 655 N N . GLN A 1 86 ? -1.201 -14.225 14.902 1.00 94.06 86 GLN A N 1
ATOM 656 C CA . GLN A 1 86 ? -0.535 -14.590 13.650 1.00 94.06 86 GLN A CA 1
ATOM 657 C C . GLN A 1 86 ? 0.937 -14.996 13.849 1.00 94.06 86 GLN A C 1
ATOM 659 O O . GLN A 1 86 ? 1.610 -15.323 12.876 1.00 94.06 86 GLN A O 1
ATOM 664 N N . GLY A 1 87 ? 1.462 -14.956 15.081 1.00 93.94 87 GLY A N 1
ATOM 665 C CA . GLY A 1 87 ? 2.879 -15.215 15.354 1.00 93.94 87 GLY A CA 1
ATOM 666 C C . GLY A 1 87 ? 3.819 -14.102 14.873 1.00 93.94 87 GLY A C 1
ATOM 667 O O . GLY A 1 87 ? 5.030 -14.291 14.869 1.00 93.94 87 GLY A O 1
ATOM 668 N N . LYS A 1 88 ? 3.278 -12.936 14.502 1.00 92.69 88 LYS A N 1
ATOM 669 C CA . LYS A 1 88 ? 4.010 -11.780 13.961 1.00 92.69 88 LYS A CA 1
ATOM 670 C C . LYS A 1 88 ? 4.478 -10.781 15.020 1.00 92.69 88 LYS A C 1
ATOM 672 O O . LYS A 1 88 ? 5.062 -9.767 14.674 1.00 92.69 88 LYS A O 1
ATOM 677 N N . ALA A 1 89 ? 4.215 -11.035 16.301 1.00 91.38 89 ALA A N 1
ATOM 678 C CA . ALA A 1 89 ? 4.597 -10.134 17.395 1.00 91.38 89 ALA A CA 1
ATOM 679 C C . ALA A 1 89 ? 5.963 -10.456 18.036 1.00 91.38 89 ALA A C 1
ATOM 681 O O . ALA A 1 89 ? 6.389 -9.741 18.936 1.00 91.38 89 ALA A O 1
ATOM 682 N N . HIS A 1 90 ? 6.640 -11.529 17.612 1.00 87.62 90 HIS A N 1
ATOM 683 C CA . HIS A 1 90 ? 7.862 -12.022 18.258 1.00 87.62 90 HIS A CA 1
ATOM 684 C C . HIS A 1 90 ? 9.053 -12.083 17.295 1.00 87.62 90 HIS A C 1
ATOM 686 O O . HIS A 1 90 ? 8.888 -12.157 16.075 1.00 87.62 90 HIS A O 1
ATOM 692 N N . GLY A 1 91 ? 10.261 -12.093 17.865 1.00 92.44 91 GLY A N 1
ATOM 693 C CA . GLY A 1 91 ? 11.519 -12.034 17.120 1.00 92.44 91 GLY A CA 1
ATOM 694 C C . GLY A 1 91 ? 11.766 -10.656 16.503 1.00 92.44 91 GLY A C 1
ATOM 695 O O . GLY A 1 91 ? 10.907 -9.781 16.547 1.00 92.44 91 GLY A O 1
ATOM 696 N N . HIS A 1 92 ? 12.929 -10.464 15.882 1.00 90.25 92 HIS A N 1
ATOM 697 C CA . HIS A 1 92 ? 13.348 -9.146 15.388 1.00 90.25 92 HIS A CA 1
ATOM 698 C C . HIS A 1 92 ? 12.362 -8.496 14.408 1.00 90.25 92 HIS A C 1
ATOM 700 O O . HIS A 1 92 ? 12.130 -7.292 14.465 1.00 90.25 92 HIS A O 1
ATOM 706 N N . ALA A 1 93 ? 11.752 -9.276 13.510 1.00 89.94 93 ALA A N 1
ATOM 707 C CA . ALA A 1 93 ? 10.740 -8.746 12.598 1.00 89.94 93 ALA A CA 1
ATOM 708 C C . ALA A 1 93 ? 9.477 -8.289 13.350 1.00 89.94 93 ALA A C 1
ATOM 710 O O . ALA A 1 93 ? 8.966 -7.203 13.077 1.00 89.94 93 ALA A 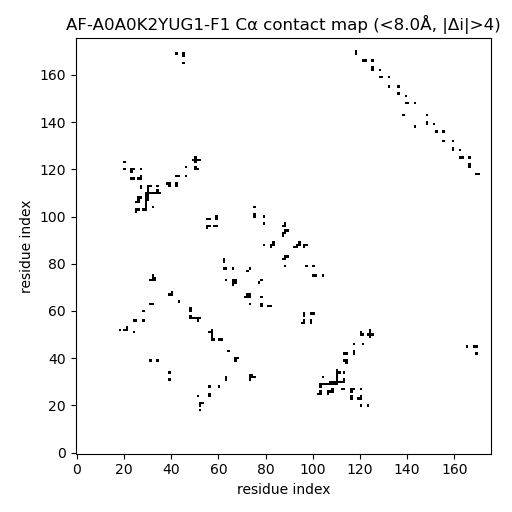O 1
ATOM 711 N N . GLY A 1 94 ? 9.022 -9.076 14.329 1.00 92.44 94 GLY A N 1
ATOM 712 C CA . GLY A 1 94 ? 7.854 -8.741 15.136 1.00 92.44 94 GLY A CA 1
ATOM 713 C C . GLY A 1 94 ? 8.082 -7.565 16.080 1.00 92.44 94 GLY A C 1
ATOM 714 O O . GLY A 1 94 ? 7.203 -6.720 16.214 1.00 92.44 94 GLY A O 1
ATOM 715 N N . GLU A 1 95 ? 9.278 -7.439 16.655 1.00 94.81 95 GLU A N 1
ATOM 716 C CA . GLU A 1 95 ? 9.674 -6.281 17.467 1.00 94.81 95 GLU A CA 1
ATOM 717 C C . GLU A 1 95 ? 9.552 -4.975 16.671 1.00 94.81 95 GLU A C 1
ATOM 719 O O . GLU A 1 95 ? 8.978 -4.006 17.169 1.00 94.81 95 GLU A O 1
ATOM 724 N N . ARG A 1 96 ? 9.996 -4.963 15.405 1.00 95.88 96 ARG A N 1
ATOM 725 C CA . ARG A 1 96 ? 9.840 -3.793 14.523 1.00 95.88 96 ARG A CA 1
ATOM 726 C C . ARG A 1 96 ? 8.377 -3.480 14.211 1.00 95.88 96 ARG A C 1
ATOM 728 O O . ARG A 1 96 ? 8.012 -2.310 14.190 1.00 95.88 96 ARG A O 1
ATOM 735 N N . LEU A 1 97 ? 7.531 -4.492 14.002 1.00 95.62 97 LEU A N 1
ATOM 736 C CA . LEU A 1 97 ? 6.092 -4.286 13.784 1.00 95.62 97 LEU A CA 1
ATOM 737 C C . LEU A 1 97 ? 5.398 -3.715 15.020 1.00 95.62 97 LEU A C 1
ATOM 739 O O . LEU A 1 97 ? 4.610 -2.778 14.910 1.00 95.62 97 LEU A O 1
ATOM 743 N N . VAL A 1 98 ? 5.705 -4.250 16.203 1.00 97.25 98 VAL A N 1
ATOM 744 C CA . VAL A 1 98 ? 5.172 -3.745 17.476 1.00 97.25 98 VAL A CA 1
ATOM 745 C C . VAL A 1 98 ? 5.661 -2.318 17.734 1.00 97.25 98 VAL A C 1
ATOM 747 O O . VAL A 1 98 ? 4.888 -1.473 18.193 1.00 97.25 98 VAL A O 1
ATOM 750 N N . GLN A 1 99 ? 6.911 -2.009 17.383 1.00 97.06 99 GLN A N 1
ATOM 751 C CA . GLN A 1 99 ? 7.443 -0.652 17.451 1.00 97.06 99 GLN A CA 1
ATOM 752 C C . GLN A 1 99 ? 6.718 0.294 16.484 1.00 97.06 99 GLN A C 1
ATOM 754 O O . GLN A 1 99 ? 6.288 1.363 16.910 1.00 97.06 99 GLN A O 1
ATOM 759 N N . ALA A 1 100 ? 6.518 -0.096 15.223 1.00 97.00 100 ALA A N 1
ATOM 760 C CA . ALA A 1 100 ? 5.777 0.703 14.246 1.00 97.00 100 ALA A CA 1
ATOM 761 C C . ALA A 1 100 ? 4.327 0.952 14.693 1.00 97.00 100 ALA A C 1
ATOM 763 O O . ALA A 1 100 ? 3.846 2.082 14.630 1.00 97.00 100 ALA A O 1
ATOM 764 N N . LEU A 1 101 ? 3.657 -0.068 15.243 1.00 98.31 101 LEU A N 1
ATOM 765 C CA . LEU A 1 101 ? 2.329 0.079 15.843 1.00 98.31 101 LEU A CA 1
ATOM 766 C C . LEU A 1 101 ? 2.348 1.075 17.006 1.00 98.31 101 LEU A C 1
ATOM 768 O O . LEU A 1 101 ? 1.455 1.915 17.114 1.00 98.31 101 LEU A O 1
ATOM 772 N N . THR A 1 102 ? 3.367 1.010 17.863 1.00 98.19 102 THR A N 1
ATOM 773 C CA . THR A 1 102 ? 3.533 1.950 18.979 1.00 98.19 102 THR A CA 1
ATOM 774 C C . THR A 1 102 ? 3.696 3.380 18.470 1.00 98.19 102 THR A C 1
ATOM 776 O O . THR A 1 102 ? 2.983 4.268 18.934 1.00 98.19 102 THR A O 1
ATOM 779 N N . ILE A 1 103 ? 4.565 3.595 17.477 1.00 97.81 103 ILE A N 1
ATOM 780 C CA . ILE A 1 103 ? 4.794 4.901 16.846 1.00 97.81 103 ILE A CA 1
ATOM 781 C C . ILE A 1 103 ? 3.491 5.440 16.241 1.00 97.81 103 ILE A C 1
ATOM 783 O O . ILE A 1 103 ? 3.096 6.560 16.554 1.00 97.81 103 ILE A O 1
ATOM 787 N N . ALA A 1 104 ? 2.772 4.634 15.454 1.00 97.75 104 ALA A N 1
ATOM 788 C CA . ALA A 1 104 ? 1.485 5.022 14.878 1.00 97.75 104 ALA A CA 1
ATOM 789 C C . ALA A 1 104 ? 0.433 5.339 15.958 1.00 97.75 104 ALA A C 1
ATOM 791 O O . ALA A 1 104 ? -0.331 6.293 15.827 1.00 97.75 104 ALA A O 1
ATOM 792 N N . THR A 1 105 ? 0.421 4.591 17.063 1.00 98.06 105 THR A N 1
ATOM 793 C CA . THR A 1 105 ? -0.506 4.829 18.182 1.00 98.06 105 THR A CA 1
ATOM 794 C C . THR A 1 105 ? -0.280 6.199 18.828 1.00 98.06 105 THR A C 1
ATOM 796 O O . THR A 1 105 ? -1.248 6.848 19.217 1.00 98.06 105 THR A O 1
ATOM 799 N N . VAL A 1 106 ? 0.974 6.657 18.935 1.00 97.50 106 VAL A N 1
ATOM 800 C CA . VAL A 1 106 ? 1.323 7.923 19.611 1.00 97.50 106 VAL A CA 1
ATOM 801 C C . VAL A 1 106 ? 1.519 9.114 18.669 1.00 97.50 106 VAL A C 1
ATOM 803 O O . VAL A 1 106 ? 1.671 10.234 19.149 1.00 97.50 106 VAL A O 1
ATOM 806 N N . ALA A 1 107 ? 1.496 8.908 17.349 1.00 96.12 107 ALA A N 1
ATOM 807 C CA . ALA A 1 107 ? 1.719 9.966 16.358 1.00 96.12 107 ALA A CA 1
ATOM 808 C C . ALA A 1 107 ? 0.640 11.068 16.364 1.00 96.12 107 ALA A C 1
ATOM 810 O O . ALA A 1 107 ? 0.912 12.189 15.933 1.00 96.12 107 ALA A O 1
ATOM 811 N N . GLY A 1 108 ? -0.553 10.776 16.894 1.00 93.06 108 GLY A N 1
ATOM 812 C CA . GLY A 1 108 ? -1.580 11.783 17.171 1.00 93.06 108 GLY A CA 1
ATOM 813 C C . GLY A 1 108 ? -2.290 12.334 15.933 1.00 93.06 108 GLY A C 1
ATOM 814 O O . GLY A 1 108 ? -2.776 13.465 15.972 1.00 93.06 108 GLY A O 1
ATOM 815 N N . ALA A 1 109 ? -2.358 11.562 14.846 1.00 95.88 109 ALA A N 1
ATOM 816 C CA . ALA A 1 109 ? -3.135 11.937 13.672 1.00 95.88 109 ALA A CA 1
ATOM 817 C C . ALA A 1 109 ? -4.627 12.110 14.015 1.00 95.88 109 ALA A C 1
ATOM 819 O O . ALA A 1 109 ? -5.190 11.270 14.725 1.00 95.88 109 ALA A O 1
ATOM 820 N N . PRO A 1 110 ? -5.309 13.129 13.461 1.00 94.69 110 PRO A N 1
ATOM 821 C CA . PRO A 1 110 ? -6.761 13.212 13.537 1.00 94.69 110 PRO A CA 1
ATOM 822 C C . PRO A 1 110 ? -7.414 12.012 12.840 1.00 94.69 110 PRO A C 1
ATOM 824 O O . PRO A 1 110 ? -7.092 11.692 11.697 1.00 94.69 110 PRO A O 1
ATOM 827 N N . ASP A 1 111 ? -8.386 11.389 13.499 1.00 93.25 111 ASP A N 1
ATOM 828 C CA . ASP A 1 111 ? -9.191 10.288 12.958 1.00 93.25 111 ASP A CA 1
ATOM 829 C C . ASP A 1 111 ? -9.981 10.694 11.696 1.00 93.25 111 ASP A C 1
ATOM 831 O O . ASP A 1 111 ? -10.158 9.913 10.763 1.00 93.25 111 ASP A O 1
ATOM 835 N N . THR A 1 112 ? -10.390 11.960 11.631 1.00 94.88 112 THR A N 1
ATOM 836 C CA . THR A 1 112 ? -11.065 12.587 10.485 1.00 94.88 112 THR A CA 1
ATOM 837 C C . THR A 1 112 ? -10.166 12.811 9.265 1.00 94.88 112 THR A C 1
ATOM 839 O O . THR A 1 112 ? -10.684 13.072 8.183 1.00 94.88 112 THR A O 1
ATOM 842 N N . ALA A 1 113 ? -8.840 12.696 9.393 1.00 95.56 113 ALA A N 1
ATOM 843 C CA . ALA A 1 113 ? -7.892 12.968 8.308 1.00 95.56 113 ALA A CA 1
ATOM 844 C C . ALA A 1 113 ? -7.544 11.732 7.452 1.00 95.56 113 ALA A C 1
ATOM 846 O O . ALA A 1 113 ? -6.699 11.828 6.561 1.00 95.56 113 ALA A O 1
ATOM 847 N N . VAL A 1 114 ? -8.188 10.583 7.694 1.00 95.94 114 VAL A N 1
ATOM 848 C CA . VAL A 1 114 ? -7.861 9.303 7.040 1.00 95.94 114 VAL A CA 1
ATOM 849 C C . VAL A 1 114 ? -7.906 9.364 5.508 1.00 95.94 114 VAL A C 1
ATOM 851 O O . VAL A 1 114 ? -6.985 8.874 4.856 1.00 95.94 114 VAL A O 1
ATOM 854 N N . GLU A 1 115 ? -8.917 10.017 4.922 1.00 95.19 115 GLU A N 1
ATOM 855 C CA . GLU A 1 115 ? -9.023 10.197 3.464 1.00 95.19 115 GLU A CA 1
ATOM 856 C C . GLU A 1 115 ? -7.883 11.076 2.937 1.00 95.19 115 GLU A C 1
ATOM 858 O O . GLU A 1 115 ? -7.202 10.700 1.986 1.00 95.19 115 GLU A O 1
ATOM 863 N N . ALA A 1 116 ? -7.597 12.201 3.601 1.00 94.88 116 ALA A N 1
ATOM 864 C CA . ALA A 1 116 ? -6.545 13.127 3.185 1.00 94.88 116 ALA A CA 1
ATOM 865 C C . ALA A 1 116 ? -5.147 12.486 3.230 1.00 94.88 116 ALA A C 1
ATOM 867 O O . ALA A 1 116 ? -4.353 12.652 2.300 1.00 94.88 116 ALA A O 1
ATOM 868 N N . TYR A 1 117 ? -4.843 11.724 4.284 1.00 96.56 117 TYR A N 1
ATOM 869 C CA . TYR A 1 117 ? -3.574 11.005 4.383 1.00 96.56 117 TYR A CA 1
ATOM 870 C C . TYR A 1 117 ? -3.494 9.829 3.404 1.00 96.56 117 TYR A C 1
ATOM 872 O O . TYR A 1 117 ? -2.444 9.635 2.790 1.00 96.56 117 TYR A O 1
ATOM 880 N N . GLY A 1 118 ? -4.599 9.114 3.169 1.00 95.81 118 GLY A N 1
ATOM 881 C CA . GLY A 1 118 ? -4.683 8.096 2.118 1.00 95.81 118 GLY A CA 1
ATOM 882 C C . GLY A 1 118 ? -4.411 8.674 0.723 1.00 95.81 118 GLY A C 1
ATOM 883 O O . GLY A 1 118 ? -3.606 8.123 -0.029 1.00 95.81 118 GLY A O 1
ATOM 884 N N . ALA A 1 119 ? -4.991 9.836 0.409 1.00 94.75 119 ALA A N 1
ATOM 885 C CA . ALA A 1 119 ? -4.782 10.547 -0.853 1.00 94.75 119 ALA A CA 1
ATOM 886 C C . ALA A 1 119 ? -3.314 10.949 -1.058 1.00 94.75 119 ALA A C 1
ATOM 888 O O . ALA A 1 119 ? -2.753 10.810 -2.152 1.00 94.75 119 ALA A O 1
ATOM 889 N N . ALA A 1 120 ? -2.684 11.455 0.005 1.00 94.88 120 ALA A N 1
ATOM 890 C CA . ALA A 1 120 ? -1.282 11.848 -0.006 1.00 94.88 120 ALA A CA 1
ATOM 891 C C . ALA A 1 120 ? -0.362 10.635 -0.213 1.00 94.88 120 ALA A C 1
ATOM 893 O O . ALA A 1 120 ? 0.541 10.698 -1.053 1.00 94.88 120 ALA A O 1
ATOM 894 N N . LEU A 1 121 ? -0.629 9.521 0.476 1.00 95.31 121 LEU A N 1
ATOM 895 C CA . LEU A 1 121 ? 0.126 8.278 0.321 1.00 95.31 121 LEU A CA 1
ATOM 896 C C . LEU A 1 121 ? 0.008 7.724 -1.107 1.00 95.31 121 LEU A C 1
ATOM 898 O O . LEU A 1 121 ? 1.023 7.437 -1.744 1.00 95.31 121 LEU A O 1
ATOM 902 N N . MET A 1 122 ? -1.206 7.677 -1.667 1.00 94.56 122 MET A N 1
ATOM 903 C CA . MET A 1 122 ? -1.428 7.252 -3.054 1.00 94.56 122 MET A CA 1
ATOM 904 C C . MET A 1 122 ? -0.727 8.156 -4.070 1.00 94.56 122 MET A C 1
ATOM 906 O O . MET A 1 122 ? -0.127 7.662 -5.026 1.00 94.56 122 MET A O 1
ATOM 910 N N . SER A 1 123 ? -0.759 9.474 -3.866 1.00 93.75 123 SER A N 1
ATOM 911 C CA . SER A 1 123 ? -0.059 10.429 -4.731 1.00 93.75 123 SER A CA 1
ATOM 912 C C . SER A 1 123 ? 1.455 10.224 -4.714 1.00 93.75 123 SER A C 1
ATOM 914 O O . SER A 1 123 ? 2.111 10.296 -5.757 1.00 93.75 123 SER A O 1
ATOM 916 N N . GLN A 1 124 ? 2.030 9.949 -3.543 1.00 94.31 124 GLN A N 1
ATOM 917 C CA . GLN A 1 124 ? 3.456 9.662 -3.421 1.00 94.31 124 GLN A CA 1
ATOM 918 C C . GLN A 1 124 ? 3.817 8.322 -4.066 1.00 94.31 124 GLN A C 1
ATOM 920 O O . GLN A 1 124 ? 4.757 8.278 -4.860 1.00 94.31 124 GLN A O 1
ATOM 925 N N . ALA A 1 125 ? 3.038 7.267 -3.815 1.00 94.50 125 ALA A N 1
ATOM 926 C CA . ALA A 1 125 ? 3.211 5.965 -4.455 1.00 94.50 125 ALA A CA 1
ATOM 927 C C . ALA A 1 125 ? 3.150 6.061 -5.985 1.00 94.50 125 ALA A C 1
ATOM 929 O O . ALA A 1 125 ? 4.006 5.512 -6.679 1.00 94.50 125 ALA A O 1
ATOM 930 N N . TYR A 1 126 ? 2.202 6.839 -6.511 1.00 95.38 126 TYR A N 1
ATOM 931 C CA . TYR A 1 126 ? 2.076 7.113 -7.939 1.00 95.38 126 TYR A CA 1
ATOM 932 C C . TYR A 1 126 ? 3.321 7.806 -8.507 1.00 95.38 126 TYR A C 1
ATOM 934 O O . TYR A 1 126 ? 3.866 7.388 -9.523 1.00 95.38 126 TYR A O 1
ATOM 942 N N . ARG A 1 127 ? 3.854 8.832 -7.835 1.00 94.81 127 ARG A N 1
ATOM 943 C CA . ARG A 1 127 ? 5.105 9.468 -8.285 1.00 94.81 127 ARG A CA 1
ATOM 944 C C . ARG A 1 127 ? 6.283 8.494 -8.245 1.00 94.81 127 ARG A C 1
ATOM 946 O O . ARG A 1 127 ? 7.060 8.445 -9.200 1.00 94.81 127 ARG A O 1
ATOM 953 N N . ARG A 1 128 ? 6.402 7.691 -7.179 1.00 94.38 128 ARG A N 1
ATOM 954 C CA . ARG A 1 128 ? 7.447 6.659 -7.066 1.00 94.38 128 ARG A CA 1
ATOM 955 C C . ARG A 1 128 ? 7.339 5.613 -8.179 1.00 94.38 128 ARG A C 1
ATOM 957 O O . ARG A 1 128 ? 8.371 5.216 -8.715 1.00 94.38 128 ARG A O 1
ATOM 964 N N . SER A 1 129 ? 6.131 5.214 -8.590 1.00 94.94 129 SER A N 1
ATOM 965 C CA . SER A 1 129 ? 5.953 4.217 -9.658 1.00 94.94 129 SER A CA 1
ATOM 966 C C . SER A 1 129 ? 6.493 4.701 -11.004 1.00 94.94 129 SER A C 1
ATOM 968 O O . SER A 1 129 ? 7.106 3.915 -11.727 1.00 94.94 129 SER A O 1
ATOM 970 N N . PHE A 1 130 ? 6.337 5.992 -11.318 1.00 95.94 130 PHE A N 1
ATOM 971 C CA . PHE A 1 130 ? 6.898 6.593 -12.531 1.00 95.94 130 PHE A CA 1
ATOM 972 C C . PHE A 1 130 ? 8.424 6.678 -12.483 1.00 95.94 130 PHE A C 1
ATOM 974 O O . PHE A 1 130 ? 9.077 6.348 -13.474 1.00 95.94 130 PHE A O 1
ATOM 981 N N . HIS A 1 131 ? 9.004 7.054 -11.339 1.00 95.81 131 HIS A N 1
ATOM 982 C CA . HIS A 1 131 ? 10.459 7.030 -11.165 1.00 95.81 131 HIS A CA 1
ATOM 983 C C . HIS A 1 131 ? 11.022 5.613 -11.349 1.00 95.81 131 HIS A C 1
ATOM 985 O O . HIS A 1 131 ? 11.957 5.420 -12.129 1.00 95.81 131 HIS A O 1
ATOM 991 N N . ALA A 1 132 ? 10.396 4.612 -10.726 1.00 94.81 132 ALA A N 1
ATOM 992 C CA . ALA A 1 132 ? 10.789 3.214 -10.873 1.00 94.81 132 ALA A CA 1
ATOM 993 C C . ALA A 1 132 ? 10.607 2.697 -12.312 1.00 94.81 132 ALA A C 1
ATOM 995 O O . ALA A 1 132 ? 11.418 1.913 -12.801 1.00 94.81 132 ALA A O 1
ATOM 996 N N . ALA A 1 133 ? 9.553 3.114 -13.020 1.00 96.88 133 ALA A N 1
ATOM 997 C CA . ALA A 1 133 ? 9.350 2.751 -14.422 1.00 96.88 133 ALA A CA 1
ATOM 998 C C . ALA A 1 133 ? 10.410 3.375 -15.339 1.00 96.88 133 ALA A C 1
ATOM 1000 O O . ALA A 1 133 ? 10.917 2.691 -16.223 1.00 96.88 133 ALA A O 1
ATOM 1001 N N . ALA A 1 134 ? 10.785 4.637 -15.108 1.00 97.25 134 ALA A N 1
ATOM 1002 C CA . ALA A 1 134 ? 11.837 5.306 -15.869 1.00 97.25 134 ALA A CA 1
ATOM 1003 C C . ALA A 1 134 ? 13.200 4.620 -15.682 1.00 97.25 134 ALA A C 1
ATOM 1005 O O . ALA A 1 134 ? 13.892 4.352 -16.662 1.00 97.25 134 ALA A O 1
ATOM 1006 N N . GLN A 1 135 ? 13.554 4.271 -14.441 1.00 97.88 135 GLN A N 1
ATOM 1007 C CA . GLN A 1 135 ? 14.772 3.513 -14.139 1.00 97.88 135 GLN A CA 1
ATOM 1008 C C . GLN A 1 135 ? 14.760 2.138 -14.816 1.00 97.88 135 GLN A C 1
ATOM 1010 O O . GLN A 1 135 ? 15.720 1.778 -15.492 1.00 97.88 135 GLN A O 1
ATOM 1015 N N . ARG A 1 136 ? 13.645 1.400 -14.718 1.00 97.56 136 ARG A N 1
ATOM 1016 C CA . ARG A 1 136 ? 13.492 0.095 -15.380 1.00 97.56 136 ARG A CA 1
ATOM 1017 C C . ARG A 1 136 ? 13.602 0.201 -16.899 1.00 97.56 136 ARG A C 1
ATOM 1019 O O . ARG A 1 136 ? 14.247 -0.642 -17.512 1.00 97.56 136 ARG A O 1
ATOM 1026 N N . LEU A 1 137 ? 13.018 1.233 -17.509 1.00 97.94 137 LEU A N 1
ATOM 1027 C CA . LEU A 1 137 ? 13.128 1.464 -18.949 1.00 97.94 137 LEU A CA 1
ATOM 1028 C C . LEU A 1 137 ? 14.575 1.756 -19.369 1.00 97.94 137 LEU A C 1
ATOM 1030 O O . LEU A 1 137 ? 15.013 1.242 -20.394 1.00 97.94 137 LEU A O 1
ATOM 1034 N N . ALA A 1 138 ? 15.321 2.528 -18.573 1.00 98.19 138 ALA A N 1
ATOM 1035 C CA . ALA A 1 138 ? 16.738 2.781 -18.826 1.00 98.19 138 ALA A CA 1
ATOM 1036 C C . ALA A 1 138 ? 17.565 1.484 -18.784 1.00 98.19 138 ALA A C 1
ATOM 1038 O O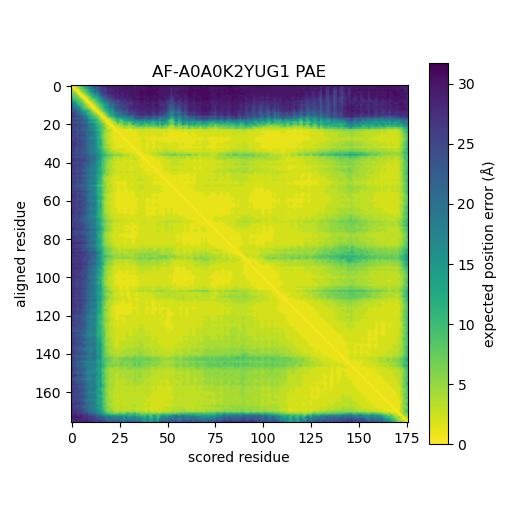 . ALA A 1 138 ? 18.366 1.246 -19.685 1.00 98.19 138 ALA A O 1
ATOM 1039 N N . THR A 1 139 ? 17.322 0.613 -17.798 1.00 97.69 139 THR A N 1
ATOM 1040 C CA . THR A 1 139 ? 17.944 -0.720 -17.729 1.00 97.69 139 THR A CA 1
ATOM 1041 C C . THR A 1 139 ? 17.571 -1.583 -18.936 1.00 97.69 139 THR A C 1
ATOM 1043 O O . THR A 1 139 ? 18.448 -2.154 -19.576 1.00 97.69 139 THR A O 1
ATOM 1046 N N . ILE A 1 140 ? 16.286 -1.631 -19.310 1.00 97.88 140 ILE A N 1
ATOM 1047 C CA . ILE A 1 140 ? 15.811 -2.383 -20.484 1.00 97.88 140 ILE A CA 1
ATOM 1048 C C . ILE A 1 140 ? 16.516 -1.911 -21.759 1.00 97.88 140 ILE A C 1
ATOM 1050 O O . ILE A 1 140 ? 16.972 -2.743 -22.533 1.00 97.88 140 ILE A O 1
ATOM 1054 N N . ALA A 1 141 ? 16.644 -0.599 -21.960 1.00 97.62 141 ALA A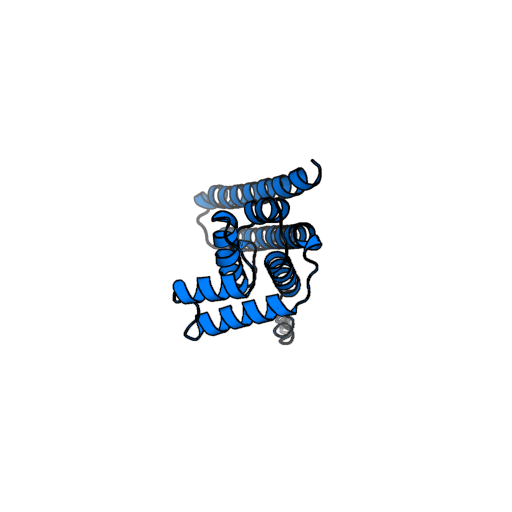 N 1
ATOM 1055 C CA . ALA A 1 141 ? 17.312 -0.039 -23.131 1.00 97.62 141 ALA A CA 1
ATOM 1056 C C . ALA A 1 141 ? 18.807 -0.396 -23.209 1.00 97.62 141 ALA A C 1
ATOM 1058 O O . ALA A 1 141 ? 19.357 -0.455 -24.305 1.00 97.62 141 ALA A O 1
ATOM 1059 N N . ALA A 1 142 ? 19.461 -0.613 -22.064 1.00 97.88 142 ALA A N 1
ATOM 1060 C CA . ALA A 1 142 ? 20.876 -0.963 -22.002 1.00 97.88 142 ALA A CA 1
ATOM 1061 C C . ALA A 1 142 ? 21.140 -2.470 -22.165 1.00 97.88 142 ALA A C 1
ATOM 1063 O O . ALA A 1 142 ? 22.179 -2.848 -22.702 1.00 97.88 142 ALA A O 1
ATOM 1064 N N . GLU A 1 143 ? 20.233 -3.323 -21.680 1.00 97.25 143 GLU A N 1
ATOM 1065 C CA . GLU A 1 143 ? 20.522 -4.747 -21.457 1.00 97.25 143 GLU A CA 1
ATOM 1066 C C . GLU A 1 143 ? 19.658 -5.711 -22.279 1.00 97.25 143 GLU A C 1
ATOM 1068 O O . GLU A 1 143 ? 20.068 -6.850 -22.507 1.00 97.25 143 GLU A O 1
ATOM 1073 N N . ALA A 1 144 ? 18.455 -5.307 -22.697 1.00 96.88 144 ALA A N 1
ATOM 1074 C CA . ALA A 1 144 ? 17.525 -6.220 -23.354 1.00 96.88 144 ALA A CA 1
ATOM 1075 C C . ALA A 1 144 ? 17.830 -6.390 -24.857 1.00 96.88 144 ALA A C 1
ATOM 1077 O O . ALA A 1 144 ? 18.306 -5.452 -25.502 1.00 96.88 144 ALA A O 1
ATOM 1078 N N . PRO A 1 145 ? 17.505 -7.558 -25.444 1.00 98.00 145 PRO A N 1
ATOM 1079 C CA . PRO A 1 145 ? 17.501 -7.741 -26.893 1.00 98.00 145 PRO A CA 1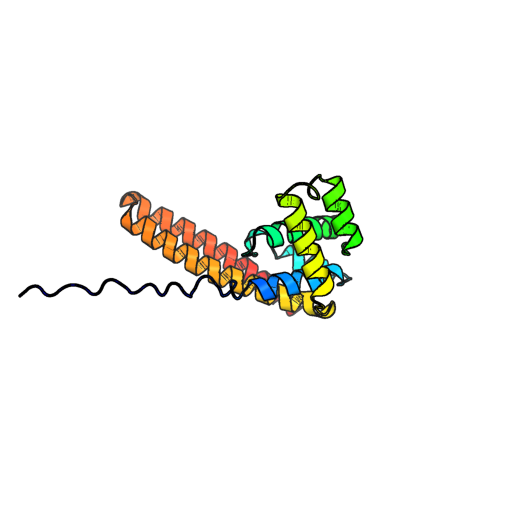
ATOM 1080 C C . PRO A 1 145 ? 16.606 -6.716 -27.603 1.00 98.00 145 PRO A C 1
ATOM 1082 O O . PRO A 1 145 ? 15.543 -6.350 -27.096 1.00 98.00 145 PRO A O 1
ATOM 1085 N N . GLU A 1 146 ? 17.020 -6.269 -28.792 1.00 97.75 146 GLU A N 1
ATOM 1086 C CA . GLU A 1 146 ? 16.322 -5.217 -29.548 1.00 97.75 146 GLU A CA 1
ATOM 1087 C C . GLU A 1 146 ? 14.865 -5.591 -29.879 1.00 97.75 146 GLU A C 1
ATOM 1089 O O . GLU A 1 146 ? 13.971 -4.748 -29.803 1.00 97.75 146 GLU A O 1
ATOM 1094 N N . ASP A 1 147 ? 14.606 -6.868 -30.169 1.00 98.12 147 ASP A N 1
ATOM 1095 C CA . ASP A 1 147 ? 13.280 -7.414 -30.471 1.00 98.12 147 ASP A CA 1
ATOM 1096 C C . ASP A 1 147 ? 12.349 -7.503 -29.248 1.00 98.12 147 ASP A C 1
ATOM 1098 O O . ASP A 1 147 ? 11.132 -7.612 -29.405 1.00 98.12 147 ASP A O 1
ATOM 1102 N N . GLU A 1 148 ? 12.883 -7.374 -28.031 1.00 97.62 148 GLU A N 1
ATOM 1103 C CA . GLU A 1 148 ? 12.103 -7.356 -26.790 1.00 97.62 148 GLU A CA 1
ATOM 1104 C C . GLU A 1 148 ? 11.795 -5.941 -26.272 1.00 97.62 148 GLU A C 1
ATOM 1106 O O . GLU A 1 148 ? 10.906 -5.777 -25.426 1.00 97.62 148 GLU A O 1
ATOM 1111 N N . LEU A 1 149 ? 12.502 -4.910 -26.755 1.00 97.88 149 LEU A N 1
ATOM 1112 C CA . LEU A 1 149 ? 12.422 -3.544 -26.214 1.00 97.88 149 LEU A CA 1
ATOM 1113 C C . LEU A 1 149 ? 10.991 -2.998 -26.205 1.00 97.88 149 LEU A C 1
ATOM 1115 O O . LEU A 1 149 ? 10.527 -2.464 -25.193 1.00 97.88 149 LEU A O 1
ATOM 1119 N N . PHE A 1 1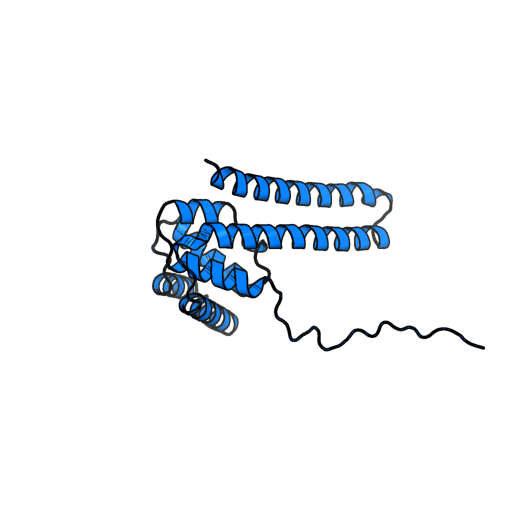50 ? 10.280 -3.149 -27.325 1.00 97.69 150 PHE A N 1
ATOM 1120 C CA . PHE A 1 150 ? 8.930 -2.615 -27.475 1.00 97.69 150 PHE A CA 1
ATOM 1121 C C . PHE A 1 150 ? 7.937 -3.287 -26.522 1.00 97.69 150 PHE A C 1
ATOM 1123 O O . PHE A 1 150 ? 7.200 -2.594 -25.818 1.00 97.69 150 PHE A O 1
ATOM 1130 N N . GLU A 1 151 ? 7.943 -4.621 -26.438 1.00 98.19 151 GLU A N 1
ATOM 1131 C CA . GLU A 1 151 ? 7.004 -5.334 -25.567 1.00 98.19 151 GLU A CA 1
ATOM 1132 C C . GLU A 1 151 ? 7.273 -5.024 -24.090 1.00 98.19 151 GLU A C 1
ATOM 1134 O O . GLU A 1 151 ? 6.340 -4.754 -23.330 1.00 98.19 151 GLU A O 1
ATOM 1139 N N . ARG A 1 152 ? 8.547 -4.956 -23.681 1.00 97.44 152 ARG A N 1
ATOM 1140 C CA . ARG A 1 152 ? 8.922 -4.584 -22.308 1.00 97.44 152 ARG A CA 1
ATOM 1141 C C . ARG A 1 152 ? 8.498 -3.152 -21.962 1.00 97.44 152 ARG A C 1
ATOM 1143 O O . ARG A 1 152 ? 7.978 -2.918 -20.870 1.00 97.44 152 ARG A O 1
ATOM 1150 N N . MET A 1 153 ? 8.632 -2.204 -22.892 1.00 97.56 153 MET A N 1
ATOM 1151 C CA . MET A 1 153 ? 8.096 -0.848 -22.725 1.00 97.56 153 MET A CA 1
ATOM 1152 C C . MET A 1 153 ? 6.564 -0.863 -22.572 1.00 97.56 153 MET A C 1
ATOM 1154 O O . MET A 1 153 ? 6.018 -0.167 -21.711 1.00 97.56 153 MET A O 1
ATOM 1158 N N . CYS A 1 154 ? 5.851 -1.670 -23.363 1.00 98.12 154 CYS A N 1
ATOM 1159 C CA . CYS A 1 154 ? 4.400 -1.800 -23.251 1.00 98.12 154 CYS A CA 1
ATOM 1160 C C . CYS A 1 154 ? 3.955 -2.380 -21.900 1.00 98.12 154 CYS A C 1
ATOM 1162 O O . CYS A 1 154 ? 2.950 -1.913 -21.358 1.00 98.12 154 CYS A O 1
ATOM 1164 N N . VAL A 1 155 ? 4.690 -3.342 -21.326 1.00 97.88 155 VAL A N 1
ATOM 1165 C CA . VAL A 1 155 ? 4.441 -3.850 -19.962 1.00 97.88 155 VAL A CA 1
ATOM 1166 C C . VAL A 1 155 ? 4.488 -2.706 -18.949 1.00 97.88 155 VAL A C 1
ATOM 1168 O O . VAL A 1 155 ? 3.506 -2.494 -1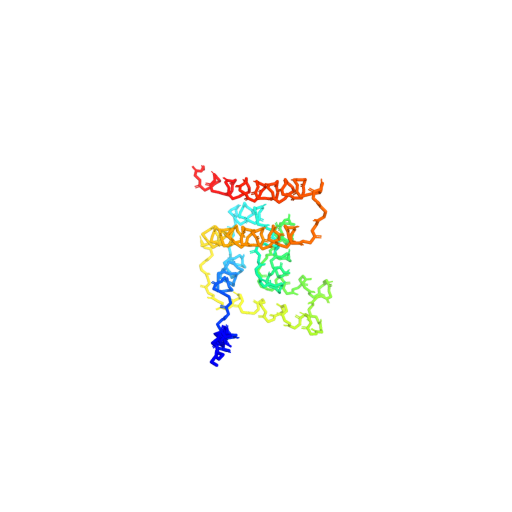8.236 1.00 97.88 155 VAL A O 1
ATOM 1171 N N . LEU A 1 156 ? 5.562 -1.906 -18.952 1.00 97.44 156 LEU A N 1
ATOM 1172 C CA . LEU A 1 156 ? 5.691 -0.750 -18.056 1.00 97.44 156 LEU A CA 1
ATOM 1173 C C . LEU A 1 156 ? 4.549 0.259 -18.252 1.00 97.44 156 LEU A C 1
ATOM 1175 O O . LEU A 1 156 ? 3.994 0.768 -17.279 1.00 97.44 156 LEU A O 1
ATOM 1179 N N . GLY A 1 157 ? 4.148 0.516 -19.500 1.00 97.62 157 GLY A N 1
ATOM 1180 C CA . GLY A 1 157 ? 3.017 1.395 -19.807 1.00 97.62 157 GLY A CA 1
ATOM 1181 C C . GLY A 1 157 ? 1.677 0.885 -19.258 1.00 97.62 157 GLY A C 1
ATOM 1182 O O . GLY A 1 157 ? 0.870 1.679 -18.772 1.00 97.62 157 GLY A O 1
ATOM 1183 N N . ARG A 1 158 ? 1.43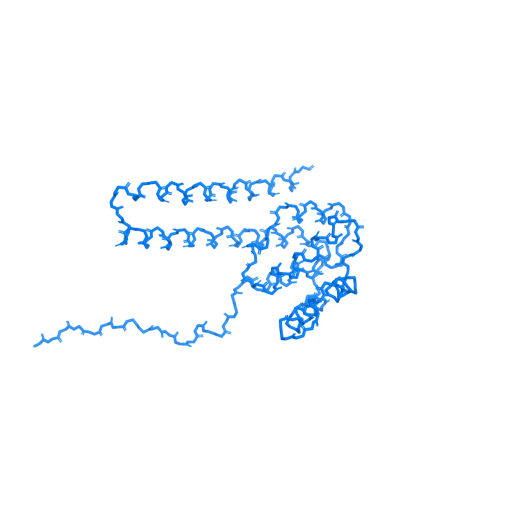1 -0.433 -19.291 1.00 98.25 158 ARG A N 1
ATOM 1184 C CA . ARG A 1 158 ? 0.227 -1.053 -18.702 1.00 98.25 158 ARG A CA 1
ATOM 1185 C C . ARG A 1 158 ? 0.231 -0.980 -17.172 1.00 98.25 158 ARG A C 1
ATOM 1187 O O . ARG A 1 158 ? -0.819 -0.714 -16.586 1.00 98.25 158 ARG A O 1
ATOM 1194 N N . GLU A 1 159 ? 1.393 -1.146 -16.539 1.00 96.25 159 GLU A N 1
ATOM 1195 C CA . GLU A 1 159 ? 1.554 -0.921 -15.094 1.00 96.25 159 GLU A CA 1
ATOM 1196 C C . GLU A 1 159 ? 1.200 0.527 -14.725 1.00 96.25 159 GLU A C 1
ATOM 1198 O O . GLU A 1 159 ? 0.378 0.750 -13.836 1.00 96.25 159 GLU A O 1
ATOM 1203 N N . GLN A 1 160 ? 1.740 1.517 -15.452 1.00 97.44 160 GLN A N 1
ATOM 1204 C CA . GLN A 1 160 ? 1.441 2.927 -15.171 1.00 97.44 160 GLN A CA 1
ATOM 1205 C C . GLN A 1 160 ? -0.030 3.267 -15.415 1.00 97.44 160 GLN A C 1
ATOM 1207 O O . GLN A 1 160 ? -0.621 3.981 -14.612 1.00 97.44 160 GLN A O 1
ATOM 1212 N N . ARG A 1 161 ? -0.658 2.706 -16.459 1.00 97.44 161 ARG A N 1
ATOM 1213 C CA . ARG A 1 161 ? -2.104 2.868 -16.680 1.00 97.44 161 ARG A CA 1
ATOM 1214 C C . ARG A 1 161 ? -2.917 2.361 -15.490 1.00 97.44 161 ARG A C 1
ATOM 1216 O O . ARG A 1 161 ? -3.795 3.071 -15.018 1.00 97.44 161 ARG A O 1
ATOM 1223 N N . THR A 1 162 ? -2.582 1.181 -14.973 1.00 95.62 162 THR A N 1
ATOM 1224 C CA . THR A 1 162 ? -3.256 0.606 -13.797 1.00 95.62 162 THR A CA 1
ATOM 1225 C C . THR A 1 162 ? -3.114 1.519 -12.574 1.00 95.62 162 THR A C 1
ATOM 1227 O O . THR A 1 162 ? -4.092 1.765 -11.866 1.00 95.62 162 THR A O 1
ATOM 1230 N N . ALA A 1 163 ? -1.921 2.079 -12.349 1.00 94.06 163 ALA A N 1
ATOM 1231 C CA . ALA A 1 163 ? -1.681 3.030 -11.264 1.00 94.06 163 ALA A CA 1
ATOM 1232 C C . ALA A 1 163 ? -2.492 4.331 -11.435 1.00 94.06 163 ALA A C 1
ATOM 1234 O O . ALA A 1 163 ? -3.087 4.814 -10.469 1.00 94.06 163 ALA A O 1
ATOM 1235 N N . THR A 1 164 ? -2.571 4.868 -12.658 1.00 95.69 164 THR A N 1
ATOM 1236 C CA . THR A 1 164 ? -3.386 6.050 -12.985 1.00 95.69 164 THR A CA 1
ATOM 1237 C C . THR A 1 164 ? -4.873 5.788 -12.755 1.00 95.69 164 THR A C 1
ATOM 1239 O O . THR A 1 164 ? -5.551 6.607 -12.137 1.00 95.69 164 THR A O 1
ATOM 1242 N N . ASP A 1 165 ? -5.388 4.643 -13.203 1.00 95.56 165 ASP A N 1
ATOM 1243 C CA . ASP A 1 165 ? -6.800 4.285 -13.044 1.00 95.56 165 ASP A CA 1
ATOM 1244 C C . ASP A 1 165 ? -7.186 4.169 -11.566 1.00 95.56 165 ASP A C 1
ATOM 1246 O O . ASP A 1 165 ? -8.243 4.665 -11.162 1.00 95.56 165 ASP A O 1
ATOM 1250 N N . ARG A 1 166 ? -6.302 3.590 -10.742 1.00 94.06 166 ARG A N 1
ATOM 1251 C CA . ARG A 1 166 ? -6.481 3.489 -9.289 1.00 94.06 166 ARG A CA 1
ATOM 1252 C C . ARG A 1 166 ? -6.485 4.862 -8.612 1.00 94.06 166 ARG A C 1
ATOM 1254 O O . ARG A 1 166 ? -7.379 5.128 -7.812 1.00 94.06 166 ARG A O 1
ATOM 1261 N N . LEU A 1 167 ? -5.550 5.751 -8.961 1.00 93.75 167 LEU A N 1
ATOM 1262 C CA . LEU A 1 167 ? -5.514 7.124 -8.434 1.00 93.75 167 LEU A CA 1
ATOM 1263 C C . LEU A 1 167 ? -6.775 7.913 -8.822 1.00 93.75 167 LEU A C 1
ATOM 1265 O O . LEU A 1 167 ? -7.396 8.565 -7.987 1.00 93.75 167 LEU A O 1
ATOM 1269 N N . ASN A 1 168 ? -7.203 7.799 -10.080 1.00 93.81 168 ASN A N 1
ATOM 1270 C CA . ASN A 1 168 ? -8.429 8.430 -10.562 1.00 93.81 168 ASN A CA 1
ATOM 1271 C C . ASN A 1 168 ? -9.680 7.863 -9.885 1.00 93.81 168 ASN A C 1
ATOM 1273 O O . ASN A 1 168 ? -10.674 8.571 -9.746 1.00 93.81 168 ASN A O 1
ATOM 1277 N N . ALA A 1 169 ? -9.692 6.572 -9.546 1.00 92.00 169 ALA A N 1
ATOM 1278 C CA . ALA A 1 169 ? -10.792 5.965 -8.804 1.00 92.00 169 ALA A CA 1
ATOM 1279 C C . ALA A 1 169 ? -10.884 6.536 -7.385 1.00 92.00 169 ALA A C 1
ATOM 1281 O O . ALA A 1 169 ? -11.980 6.901 -6.978 1.00 92.00 169 ALA A O 1
ATOM 1282 N N . PHE A 1 170 ? -9.749 6.695 -6.698 1.00 91.69 170 PHE A N 1
ATOM 1283 C CA . PHE A 1 170 ? -9.699 7.293 -5.364 1.00 91.69 170 PHE A CA 1
ATOM 1284 C C . PHE A 1 170 ? -10.327 8.696 -5.342 1.00 91.69 170 PHE A C 1
ATOM 1286 O O . PHE A 1 1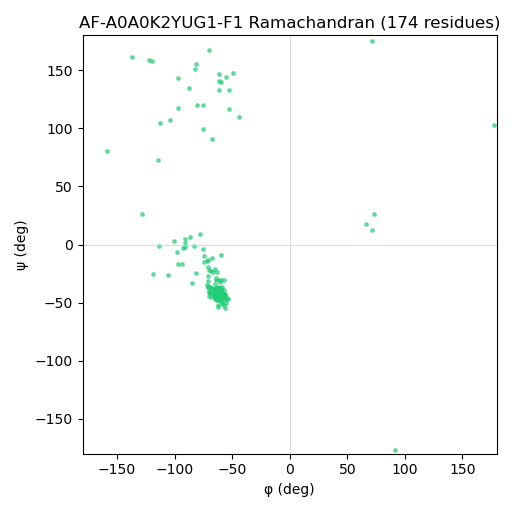70 ? -11.296 8.928 -4.628 1.00 91.69 170 PHE A O 1
ATOM 1293 N N . TYR A 1 171 ? -9.865 9.603 -6.211 1.00 88.50 171 TYR A N 1
ATOM 1294 C CA . TYR A 1 171 ? -10.356 10.990 -6.223 1.00 88.50 171 TYR A CA 1
ATOM 1295 C C . TYR A 1 171 ? -11.793 11.162 -6.726 1.00 88.50 171 TYR A C 1
ATOM 1297 O O . TYR A 1 171 ? -12.439 12.160 -6.413 1.00 88.50 171 TYR A O 1
ATOM 1305 N N . ARG A 1 172 ? -12.324 10.210 -7.502 1.00 85.38 172 ARG A N 1
ATOM 1306 C CA . ARG A 1 172 ? -13.739 10.241 -7.904 1.00 85.38 172 ARG A CA 1
ATOM 1307 C C . ARG A 1 172 ? -14.674 9.934 -6.738 1.00 85.38 172 ARG A C 1
ATOM 1309 O O . ARG A 1 172 ? -15.778 10.469 -6.715 1.00 85.38 172 ARG A O 1
ATOM 1316 N N . THR A 1 173 ? -14.240 9.104 -5.792 1.00 67.62 173 THR A N 1
ATOM 1317 C CA . THR A 1 173 ? -15.021 8.761 -4.597 1.00 67.62 173 THR A CA 1
ATOM 1318 C C . THR A 1 173 ? -15.116 9.939 -3.618 1.00 67.62 173 THR A C 1
ATOM 1320 O O . THR A 1 173 ? -16.131 10.061 -2.946 1.00 67.62 173 THR A O 1
ATOM 1323 N N . ASP A 1 174 ? -14.138 10.853 -3.607 1.00 57.44 174 ASP A N 1
ATOM 1324 C CA . ASP A 1 174 ? -14.161 12.072 -2.773 1.00 57.44 174 ASP A CA 1
ATOM 1325 C C . ASP A 1 174 ? -15.190 13.124 -3.236 1.00 57.44 174 ASP A C 1
ATOM 1327 O O . ASP A 1 174 ? -15.540 14.029 -2.481 1.00 57.44 174 ASP A O 1
ATOM 1331 N N . THR A 1 175 ? -15.663 13.058 -4.490 1.00 53.28 175 THR A N 1
ATOM 1332 C CA . THR A 1 175 ? -16.559 14.084 -5.069 1.00 53.28 175 THR A CA 1
ATOM 1333 C C . THR A 1 175 ? -18.042 13.685 -5.080 1.00 53.28 175 THR A C 1
ATOM 1335 O O . THR A 1 175 ? -18.860 14.435 -5.617 1.00 53.28 175 THR A O 1
ATOM 1338 N N . ALA A 1 176 ? -18.392 12.514 -4.537 1.00 43.97 176 ALA A N 1
ATOM 1339 C CA . ALA A 1 176 ? -19.734 11.920 -4.582 1.00 43.97 176 ALA A CA 1
ATOM 1340 C C . ALA A 1 176 ? -20.350 11.776 -3.183 1.00 43.97 176 ALA A C 1
ATOM 1342 O O . ALA A 1 176 ? -21.563 12.064 -3.059 1.00 43.97 176 ALA A O 1
#

Nearest PDB structures (foldseek):
  2r5u-assembly1_C  TM=8.764E-01  e=4.167E-04  unclassified
  7t22-assembly1_F  TM=7.847E-01  e=1.317E-04  Escherichia coli K-12
  2r5u-assembly1_F  TM=7.756E-01  e=1.037E-03  unclassified
  2r6a-assembly1_B  TM=8.112E-01  e=1.936E-03  Geobacillus stearothermophilus
  8a3v-assembly1_A  TM=7.163E-01  e=1.383E-03  Vibrio cholerae

Sequence (176 aa):
MTNSANAHDVDPTTDLDGDPSEPIEIQFLSSLLFARGPVVRRTVEHLVPEDFYSPVNAELFTVIRDLIAAGSPHDSPMVLNALTRQGKAHGHAGERLVQALTIATVAGAPDTAVEAYGAALMSQAYRRSFHAAAQRLATIAAEAPEDELFERMCVLGREQRTATDRLNAFYRTDTA

Radius of gyration: 20.06 Å; Cα contacts (8 Å, |Δi|>4): 159; chains: 1; bounding box: 68×33×52 Å

Mean predicted aligned error: 7.36 Å

Foldseek 3Di:
DDDDDPDPPPPPPPPPDPDPCVLLLLLLLLLLQPADDPVSLLLLVLDALLLDPDNLSSVLSVLLNVCVVVVHRRHLVVSCVSCVVVVLCDDPRNVSNNVSSVSSNPVDHHNVCNLVSSLVSLVVSLVVLVVVLVVVLVVCVVDPDPVCSVVSNVVSVVVNVVSVVSSVVSVVVVVD